Protein AF-A0AAU2MK43-F1 (afdb_monomer_lite)

Secondary structure (DSSP, 8-state):
------PPPPPGGGS---GGGS-TTS-----PPPPPPP--------S----

pLDDT: mean 71.85, std 9.72, range [48.5, 86.31]

Sequence (51 aa):
MKENIEYPTPSQAEGERLDEDRDPAEERHPATMRTQPSQAEGERRGEDEET

Foldseek 3Di:
DDPPPPPPDPDPPPPDDDPVRDDPPDDDDDPDDDDDPDPPPPPPVDDDPDD

Structure (mmCIF, N/CA/C/O backbone):
data_AF-A0AAU2MK43-F1
#
_entry.id   AF-A0AAU2MK43-F1
#
loop_
_atom_site.group_PDB
_atom_site.id
_atom_site.type_symbol
_atom_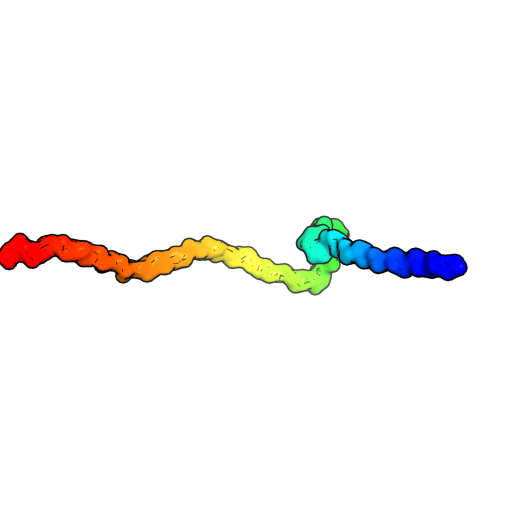site.label_atom_id
_atom_site.label_alt_id
_atom_site.label_comp_id
_atom_site.label_asym_id
_atom_site.label_entity_id
_atom_site.label_seq_id
_atom_site.pdbx_PDB_ins_code
_atom_site.Cartn_x
_atom_site.Cartn_y
_atom_site.Cartn_z
_atom_site.occupancy
_atom_site.B_iso_or_equiv
_atom_site.auth_seq_id
_atom_site.auth_comp_id
_atom_site.auth_asym_id
_atom_site.auth_atom_id
_atom_site.pdbx_PDB_model_num
ATOM 1 N N . MET A 1 1 ? 39.501 23.919 -5.594 1.00 49.28 1 MET A N 1
ATOM 2 C CA . MET A 1 1 ? 38.173 23.658 -6.185 1.00 49.28 1 MET A CA 1
ATOM 3 C C . MET A 1 1 ? 37.478 22.713 -5.224 1.00 49.28 1 MET A C 1
ATOM 5 O O . MET A 1 1 ? 38.083 21.709 -4.881 1.00 49.28 1 MET A O 1
ATOM 9 N N . LYS A 1 2 ? 36.341 23.104 -4.639 1.00 59.72 2 LYS A N 1
ATOM 10 C CA . LYS A 1 2 ? 35.594 22.209 -3.745 1.00 59.72 2 LYS A CA 1
ATOM 11 C C . LYS A 1 2 ? 34.753 21.316 -4.645 1.00 59.72 2 LYS A C 1
ATOM 13 O O . LYS A 1 2 ? 33.944 21.835 -5.399 1.00 59.72 2 LYS A O 1
ATOM 18 N N . GLU A 1 3 ? 35.022 20.020 -4.609 1.00 64.88 3 GLU A N 1
ATOM 19 C CA . GLU A 1 3 ? 34.183 18.999 -5.228 1.00 64.88 3 GLU A CA 1
ATOM 20 C C . GLU A 1 3 ? 32.792 19.136 -4.594 1.00 64.88 3 GLU A C 1
ATOM 22 O O . GLU A 1 3 ? 32.618 18.895 -3.395 1.00 64.88 3 GLU A O 1
ATOM 27 N N . ASN A 1 4 ? 31.815 19.618 -5.357 1.00 65.62 4 ASN A N 1
ATOM 28 C CA . ASN A 1 4 ? 30.421 19.583 -4.950 1.00 65.62 4 ASN A CA 1
ATOM 29 C C . ASN A 1 4 ? 29.996 18.112 -4.981 1.00 65.62 4 ASN A C 1
ATOM 31 O O . ASN A 1 4 ? 29.525 17.629 -6.004 1.00 65.62 4 ASN A O 1
ATOM 35 N N . ILE A 1 5 ? 30.219 17.388 -3.880 1.00 69.06 5 ILE A N 1
ATOM 36 C CA . ILE A 1 5 ? 29.675 16.043 -3.692 1.00 69.06 5 ILE A CA 1
ATOM 37 C C . ILE A 1 5 ? 28.167 16.224 -3.540 1.00 69.06 5 ILE A C 1
ATOM 39 O O . ILE A 1 5 ? 27.650 16.473 -2.451 1.00 69.06 5 ILE A O 1
ATOM 43 N N . GLU A 1 6 ? 27.479 16.215 -4.673 1.00 72.00 6 GLU A N 1
ATOM 44 C CA . GLU A 1 6 ? 26.032 16.223 -4.748 1.00 72.00 6 GLU A CA 1
ATOM 45 C C . GLU A 1 6 ? 25.567 14.884 -4.173 1.00 72.00 6 GLU A C 1
ATOM 47 O O . GLU A 1 6 ? 25.738 13.832 -4.787 1.00 72.00 6 GLU A O 1
ATOM 52 N N . TYR A 1 7 ? 25.084 14.898 -2.928 1.00 68.19 7 TYR A N 1
ATOM 53 C CA . TYR A 1 7 ? 24.459 13.716 -2.350 1.00 68.19 7 TYR A CA 1
ATOM 54 C C . TYR A 1 7 ? 23.252 13.389 -3.229 1.00 68.19 7 TYR A C 1
ATOM 56 O O . TYR A 1 7 ? 22.368 14.245 -3.350 1.00 68.19 7 TYR A O 1
ATOM 64 N N . PRO A 1 8 ? 23.205 12.208 -3.870 1.00 72.00 8 PRO A N 1
ATOM 65 C CA . PRO A 1 8 ? 22.071 11.859 -4.705 1.00 72.00 8 PRO A CA 1
ATOM 66 C C . PRO A 1 8 ? 20.818 11.924 -3.835 1.00 72.00 8 PRO A C 1
ATOM 68 O O . PRO A 1 8 ? 20.763 11.328 -2.756 1.00 72.00 8 PRO A O 1
ATOM 71 N N . THR A 1 9 ? 19.834 12.707 -4.274 1.00 74.06 9 THR A N 1
ATOM 72 C CA . THR A 1 9 ? 18.532 12.720 -3.612 1.00 74.06 9 THR A CA 1
ATOM 73 C C . THR A 1 9 ? 17.953 11.306 -3.693 1.00 74.06 9 THR A C 1
ATOM 75 O O . THR A 1 9 ? 18.079 10.662 -4.739 1.00 74.06 9 THR A O 1
ATOM 78 N N . PRO A 1 10 ? 17.392 10.767 -2.595 1.00 74.19 10 PRO A N 1
ATOM 79 C CA . PRO A 1 10 ? 16.835 9.424 -2.617 1.00 74.19 10 PRO A CA 1
ATOM 80 C C . PRO A 1 10 ? 15.755 9.348 -3.698 1.00 74.19 10 PRO A C 1
ATOM 82 O O . PRO A 1 10 ? 14.901 10.232 -3.799 1.00 74.19 10 PRO A O 1
ATOM 85 N N . SER A 1 11 ? 15.831 8.310 -4.532 1.00 66.06 11 SER A N 1
ATOM 86 C CA . SER A 1 11 ? 14.877 8.097 -5.617 1.00 66.06 11 SER A CA 1
ATOM 87 C C . SER A 1 11 ? 13.472 7.935 -5.038 1.00 66.06 11 SER A C 1
ATOM 89 O O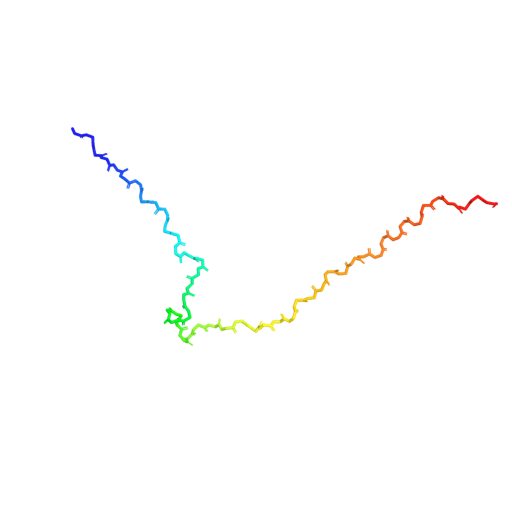 . SER A 1 11 ? 13.245 7.093 -4.175 1.00 66.06 11 SER A O 1
ATOM 91 N N . GLN A 1 12 ? 12.517 8.729 -5.521 1.00 68.38 12 GLN A N 1
ATOM 92 C CA . GLN A 1 12 ? 11.115 8.671 -5.085 1.00 68.38 12 GLN A CA 1
ATOM 93 C C . GLN A 1 12 ? 10.364 7.439 -5.626 1.00 68.38 12 GLN A C 1
ATOM 95 O O . GLN A 1 12 ? 9.203 7.229 -5.290 1.00 68.38 12 GLN A O 1
ATOM 100 N N . ALA A 1 13 ? 11.008 6.625 -6.466 1.00 65.25 13 ALA A N 1
ATOM 101 C CA . ALA A 1 13 ? 10.361 5.560 -7.230 1.00 65.25 13 ALA A CA 1
ATOM 102 C C . ALA A 1 13 ? 10.090 4.257 -6.445 1.00 65.25 13 ALA A C 1
ATOM 104 O O . ALA A 1 13 ? 9.604 3.296 -7.029 1.00 65.25 13 ALA A O 1
ATOM 105 N N . GLU A 1 14 ? 10.388 4.183 -5.144 1.00 61.34 14 GLU A N 1
ATOM 106 C CA . GLU A 1 14 ? 10.238 2.934 -4.372 1.00 61.34 14 GLU A CA 1
ATOM 107 C C . GLU A 1 14 ? 8.779 2.555 -4.041 1.00 61.34 14 GLU A C 1
ATOM 109 O O . GLU A 1 14 ? 8.533 1.464 -3.532 1.00 61.34 14 GLU A O 1
ATOM 114 N N . GLY A 1 15 ? 7.807 3.438 -4.301 1.00 66.75 15 GLY A N 1
ATOM 115 C CA . GLY A 1 15 ? 6.439 3.283 -3.789 1.00 66.75 15 GLY A CA 1
ATOM 116 C C . GLY A 1 15 ? 5.413 2.714 -4.770 1.00 66.75 15 GLY A C 1
ATOM 117 O O . GLY A 1 15 ? 4.618 1.856 -4.390 1.00 66.75 15 GLY A O 1
ATOM 118 N N . GLU A 1 16 ? 5.411 3.178 -6.022 1.00 66.00 16 GLU A N 1
ATOM 119 C CA . GLU A 1 16 ? 4.371 2.840 -7.000 1.00 66.00 16 GLU A CA 1
ATOM 120 C C . GLU A 1 16 ? 5.019 2.426 -8.319 1.00 66.00 16 GLU A C 1
ATOM 122 O O . GLU A 1 16 ? 5.516 3.256 -9.077 1.00 66.00 16 GLU A O 1
ATOM 127 N N . ARG A 1 17 ? 5.037 1.117 -8.587 1.00 71.81 17 ARG A N 1
ATOM 128 C CA . ARG A 1 17 ? 5.317 0.614 -9.933 1.00 71.81 17 ARG A CA 1
ATOM 129 C C . ARG A 1 17 ? 4.019 0.639 -10.718 1.00 71.81 17 ARG A C 1
ATOM 131 O O . ARG A 1 17 ? 2.998 0.172 -10.213 1.00 71.81 17 ARG A O 1
ATOM 138 N N . LEU A 1 18 ? 4.078 1.178 -11.932 1.00 78.94 18 LEU A N 1
ATOM 139 C CA . LEU A 1 18 ? 2.993 1.037 -12.892 1.00 78.94 18 LEU A CA 1
ATOM 140 C C . LEU A 1 18 ? 2.746 -0.457 -13.135 1.00 78.94 18 LEU A C 1
ATOM 142 O O . LEU A 1 18 ? 3.681 -1.261 -13.079 1.00 78.94 18 LEU A O 1
ATOM 146 N N . ASP A 1 19 ? 1.496 -0.838 -13.392 1.00 77.75 19 ASP A N 1
ATOM 147 C CA . ASP A 1 19 ? 1.163 -2.241 -13.659 1.00 77.75 19 ASP A CA 1
ATOM 148 C C . ASP A 1 19 ? 1.922 -2.767 -14.895 1.00 77.75 19 ASP A C 1
ATOM 150 O O . ASP A 1 19 ? 2.236 -3.955 -14.962 1.00 77.75 19 ASP A O 1
ATOM 154 N N . GLU A 1 20 ? 2.280 -1.884 -15.832 1.00 78.12 20 GLU A N 1
ATOM 155 C CA . GLU A 1 20 ? 3.105 -2.168 -17.010 1.00 78.12 20 GLU A CA 1
ATOM 156 C C . GLU A 1 20 ? 4.573 -2.496 -16.683 1.00 78.12 20 GLU A C 1
ATOM 158 O O . GLU A 1 20 ? 5.198 -3.269 -17.408 1.00 78.12 20 GLU A O 1
ATOM 163 N N . ASP A 1 21 ? 5.110 -1.940 -15.593 1.00 76.50 21 ASP A N 1
ATOM 164 C CA . ASP A 1 21 ? 6.497 -2.142 -15.140 1.00 76.50 21 ASP A CA 1
ATOM 165 C 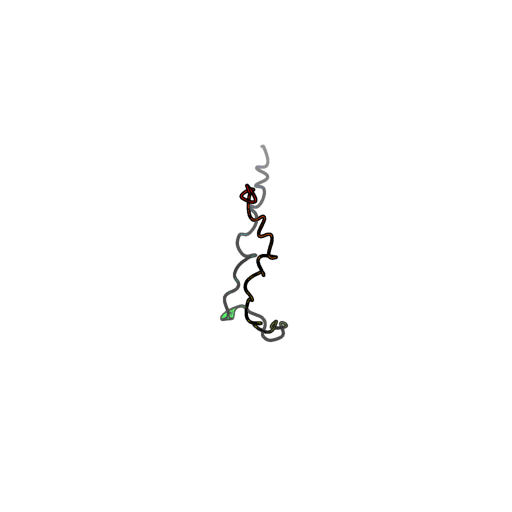C . ASP A 1 21 ? 6.618 -3.299 -14.130 1.00 76.50 21 ASP A C 1
ATOM 167 O O . ASP A 1 21 ? 7.701 -3.592 -13.607 1.00 76.50 21 ASP A O 1
ATOM 171 N N . ARG A 1 22 ? 5.495 -3.949 -13.809 1.00 77.88 22 ARG A N 1
ATOM 172 C CA . ARG A 1 22 ? 5.441 -5.056 -12.859 1.00 77.88 22 ARG A CA 1
ATOM 173 C C . ARG A 1 22 ? 5.914 -6.349 -13.516 1.00 77.88 22 ARG A C 1
ATOM 175 O O . ARG A 1 22 ? 5.386 -6.769 -14.542 1.00 77.88 22 ARG A O 1
ATOM 182 N N . ASP A 1 23 ? 6.860 -7.030 -12.875 1.00 82.50 23 ASP A N 1
ATOM 183 C CA . ASP A 1 23 ? 7.294 -8.353 -13.319 1.00 82.50 23 ASP A CA 1
ATOM 184 C C . ASP A 1 23 ? 6.133 -9.363 -13.153 1.00 82.50 23 ASP A C 1
ATOM 186 O O . ASP A 1 23 ? 5.612 -9.532 -12.044 1.00 82.50 23 ASP A O 1
ATOM 190 N N . PRO A 1 24 ? 5.691 -10.042 -14.231 1.00 78.19 24 PRO A N 1
ATOM 191 C CA . PRO A 1 24 ? 4.593 -11.006 -14.171 1.00 78.19 24 PRO A CA 1
ATOM 192 C C . PRO A 1 24 ? 4.907 -12.246 -13.321 1.00 78.19 24 PRO A C 1
ATOM 194 O O . PRO A 1 24 ? 3.982 -12.976 -12.960 1.00 78.19 24 PRO A O 1
ATOM 197 N N . ALA A 1 25 ? 6.181 -12.503 -13.012 1.00 84.50 25 ALA A N 1
ATOM 198 C CA . ALA A 1 25 ? 6.614 -13.585 -12.133 1.00 84.50 25 ALA A CA 1
ATOM 199 C C . ALA A 1 25 ? 6.524 -13.226 -10.639 1.00 84.50 25 ALA A C 1
ATOM 201 O O . ALA A 1 25 ? 6.750 -14.091 -9.791 1.00 84.50 25 ALA A O 1
ATOM 202 N N . GLU A 1 26 ? 6.192 -11.981 -10.291 1.00 83.19 26 GLU A N 1
ATOM 203 C CA . GLU A 1 26 ? 6.057 -11.583 -8.894 1.00 83.19 26 GLU A CA 1
ATOM 204 C C . GLU A 1 26 ? 4.828 -12.173 -8.212 1.00 83.19 26 GLU A C 1
ATOM 206 O O . GLU A 1 26 ? 3.709 -12.176 -8.735 1.00 83.19 26 GLU A O 1
ATOM 211 N N . GLU A 1 27 ? 5.031 -12.602 -6.968 1.00 79.56 27 GLU A N 1
ATOM 212 C CA . GLU A 1 27 ? 3.976 -13.150 -6.135 1.00 79.56 27 GLU A CA 1
ATOM 213 C C . GLU A 1 27 ? 2.901 -12.088 -5.844 1.00 79.56 27 GLU A C 1
ATOM 215 O O . GLU A 1 27 ? 3.141 -11.045 -5.229 1.00 79.56 27 GLU A O 1
ATOM 220 N N . ARG A 1 28 ? 1.671 -12.351 -6.298 1.00 80.19 28 ARG A N 1
ATOM 221 C CA . ARG A 1 28 ? 0.501 -11.534 -5.970 1.00 80.19 28 ARG A CA 1
ATOM 222 C C . ARG A 1 28 ? -0.127 -12.041 -4.682 1.00 80.19 28 ARG A C 1
ATOM 224 O O . ARG A 1 28 ? -0.785 -13.079 -4.682 1.00 80.19 28 ARG A O 1
ATOM 231 N N . HIS A 1 29 ? 0.004 -11.273 -3.605 1.00 83.19 29 HIS A N 1
ATOM 232 C CA . HIS A 1 29 ? -0.735 -11.569 -2.383 1.00 83.19 29 HIS A CA 1
ATOM 233 C C . HIS A 1 29 ? -2.252 -11.514 -2.636 1.00 83.19 29 HIS A C 1
ATOM 235 O O . HIS A 1 29 ? -2.732 -10.617 -3.343 1.00 83.19 29 HIS A O 1
ATOM 241 N N . PRO A 1 30 ? -3.024 -12.459 -2.075 1.00 83.25 30 PRO A N 1
ATOM 242 C CA . PRO A 1 30 ? -4.471 -12.453 -2.209 1.00 83.25 30 PRO A CA 1
ATOM 243 C C . PRO A 1 30 ? -5.057 -11.211 -1.533 1.00 83.25 30 PRO A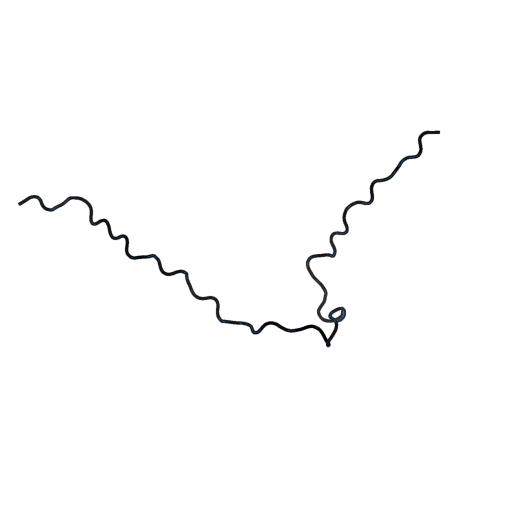 C 1
ATOM 245 O O . PRO A 1 30 ? -4.679 -10.853 -0.418 1.00 83.25 30 PRO A O 1
ATOM 248 N N . ALA A 1 31 ? -6.022 -10.574 -2.198 1.00 83.19 31 ALA A N 1
ATOM 249 C CA . ALA A 1 31 ? -6.790 -9.480 -1.621 1.00 83.19 31 ALA A CA 1
ATOM 250 C C . ALA A 1 31 ? -7.769 -10.046 -0.582 1.00 83.19 31 ALA A C 1
ATOM 252 O O . ALA A 1 31 ? -8.904 -10.403 -0.899 1.00 83.19 31 ALA A O 1
ATOM 253 N N . THR A 1 32 ? -7.317 -10.187 0.661 1.00 84.31 32 THR A N 1
ATOM 254 C CA . THR A 1 32 ? -8.200 -10.536 1.774 1.00 84.31 32 THR A CA 1
ATOM 255 C C . THR A 1 32 ? -9.084 -9.337 2.114 1.00 84.31 32 THR A C 1
ATOM 257 O O . THR A 1 32 ? -8.654 -8.182 2.063 1.00 84.31 32 THR A O 1
ATOM 260 N N . MET A 1 33 ? -10.357 -9.591 2.434 1.00 86.31 33 MET A N 1
ATOM 261 C CA . MET A 1 33 ? -11.247 -8.524 2.891 1.00 86.31 33 MET A CA 1
ATOM 262 C C . MET A 1 33 ? -10.691 -7.930 4.187 1.00 86.31 33 MET A C 1
ATOM 264 O O . MET A 1 33 ? -10.438 -8.656 5.149 1.00 86.31 33 MET A O 1
ATOM 268 N N . ARG A 1 34 ? -10.515 -6.604 4.225 1.00 84.44 34 ARG A N 1
ATOM 269 C CA . ARG A 1 34 ? -10.144 -5.903 5.459 1.00 84.44 34 ARG A CA 1
ATOM 270 C C . ARG A 1 34 ? -11.308 -6.023 6.438 1.00 84.44 34 ARG A C 1
ATOM 272 O O . ARG A 1 34 ? -12.410 -5.563 6.146 1.00 84.44 34 ARG A O 1
ATOM 279 N N . THR A 1 35 ? -11.071 -6.628 7.592 1.00 84.25 35 THR A N 1
ATOM 280 C CA . THR A 1 35 ? -12.047 -6.669 8.683 1.00 84.25 35 THR A CA 1
ATOM 281 C C . THR A 1 35 ? -11.933 -5.403 9.526 1.00 84.25 35 THR A C 1
ATOM 283 O O . THR A 1 35 ? -10.841 -4.856 9.688 1.00 84.25 35 THR A O 1
ATOM 286 N N . GLN A 1 36 ? -13.048 -4.934 10.088 1.00 84.06 36 GLN A N 1
ATOM 287 C CA . GLN A 1 36 ? -12.994 -3.907 11.129 1.00 84.06 36 GLN A CA 1
ATOM 288 C C . GLN A 1 36 ? -12.353 -4.509 12.387 1.00 84.06 36 GLN A C 1
ATOM 290 O O . GLN A 1 36 ? -12.673 -5.653 12.7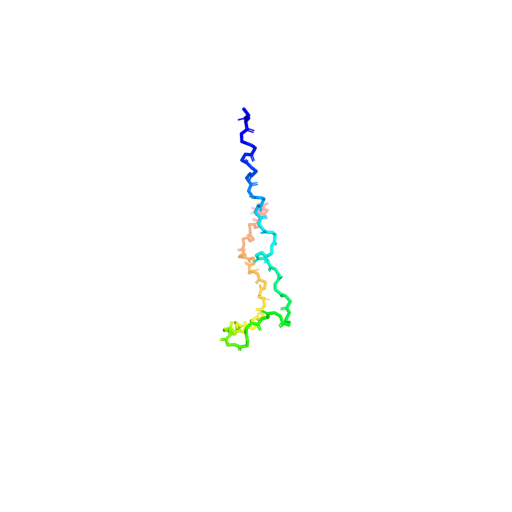26 1.00 84.06 36 GLN A O 1
ATOM 295 N N . PRO A 1 37 ? -11.454 -3.791 13.082 1.00 81.00 37 PRO A N 1
ATOM 296 C CA . PRO A 1 37 ? -10.998 -4.236 14.391 1.00 81.00 37 PRO A CA 1
ATOM 297 C C . PRO A 1 37 ? -12.210 -4.309 15.330 1.00 81.00 37 PRO A C 1
ATOM 299 O O . PRO A 1 37 ? -13.005 -3.371 15.389 1.00 81.00 37 PRO A O 1
ATOM 302 N N . SER A 1 38 ? -12.372 -5.412 16.064 1.00 76.38 38 SER A N 1
ATOM 303 C CA . SER A 1 38 ? -13.385 -5.478 17.118 1.00 76.38 38 SER A CA 1
ATOM 304 C C . SER A 1 38 ? -13.021 -4.464 18.200 1.00 76.38 38 SER A C 1
ATOM 306 O O . SER A 1 38 ? -11.929 -4.542 18.768 1.00 76.38 38 SER A O 1
ATOM 308 N N . GLN A 1 39 ? -13.923 -3.534 18.511 1.00 78.94 39 GLN A N 1
ATOM 309 C CA . GLN A 1 39 ? -13.864 -2.831 19.789 1.00 78.94 39 GLN A CA 1
ATOM 310 C C . GLN A 1 39 ? -14.113 -3.907 20.844 1.00 78.94 39 GLN A C 1
ATOM 312 O O . GLN A 1 39 ? -15.212 -4.452 20.907 1.00 78.94 39 GLN A O 1
ATOM 317 N N . ALA A 1 40 ? -13.087 -4.302 21.597 1.00 74.31 40 ALA A N 1
ATOM 318 C CA . ALA A 1 40 ? -13.322 -5.129 22.769 1.00 74.31 40 ALA A CA 1
ATOM 319 C C . ALA A 1 40 ? -14.333 -4.369 23.638 1.00 74.31 40 ALA A C 1
ATOM 321 O O . ALA A 1 40 ? -14.102 -3.193 23.926 1.00 74.31 40 ALA A O 1
ATOM 322 N N . GLU A 1 41 ? -15.460 -5.006 23.969 1.00 64.31 41 GLU A N 1
ATOM 323 C CA . GLU A 1 41 ? -16.497 -4.476 24.856 1.00 64.31 41 GLU A CA 1
ATOM 324 C C . GLU A 1 41 ? -15.879 -4.141 26.217 1.00 64.31 41 GLU A C 1
ATOM 326 O O . GLU A 1 41 ? -15.874 -4.925 27.160 1.00 64.31 41 GLU A O 1
ATOM 331 N N . GLY A 1 42 ? -15.312 -2.948 26.311 1.00 66.12 42 GLY A N 1
ATOM 332 C CA . GLY A 1 42 ? -15.027 -2.264 27.551 1.00 66.12 42 GLY A CA 1
ATOM 333 C C . GLY A 1 42 ? -16.166 -1.303 27.835 1.00 66.12 42 GLY A C 1
ATOM 334 O O . GLY A 1 42 ? -15.918 -0.108 27.991 1.00 66.12 42 GLY A O 1
ATOM 335 N N . GLU A 1 43 ? -17.410 -1.794 27.870 1.00 64.38 43 GLU A N 1
ATOM 336 C CA . GLU A 1 43 ? -18.494 -1.074 28.536 1.00 64.38 43 GLU A CA 1
ATOM 337 C C . GLU A 1 43 ? -18.128 -0.976 30.024 1.00 64.38 43 GLU A C 1
ATOM 339 O O . GLU A 1 43 ? -18.567 -1.771 30.851 1.00 64.38 43 GLU A O 1
ATOM 344 N N . ARG A 1 44 ? -17.319 0.014 30.412 1.00 66.75 44 ARG A N 1
ATOM 345 C CA . ARG A 1 44 ? -17.425 0.528 31.775 1.00 66.75 44 ARG A CA 1
ATOM 346 C C . ARG A 1 44 ? -18.731 1.303 31.810 1.00 66.75 44 ARG A C 1
ATOM 348 O O . ARG A 1 44 ? -18.744 2.495 31.515 1.00 66.75 44 ARG A O 1
ATOM 355 N N . ARG A 1 45 ? -19.831 0.606 32.108 1.00 64.81 45 ARG A N 1
ATOM 356 C CA . ARG A 1 45 ? -21.038 1.263 32.610 1.00 64.81 45 ARG A CA 1
ATOM 357 C C . ARG A 1 45 ? -20.589 2.038 33.843 1.00 64.81 45 ARG A C 1
ATOM 359 O O . ARG A 1 45 ? -20.093 1.442 34.796 1.00 64.81 45 ARG A O 1
ATOM 366 N N . GLY A 1 46 ? -20.591 3.362 33.720 1.00 59.34 46 GLY A N 1
ATOM 367 C CA . GLY A 1 46 ? -20.309 4.250 34.833 1.00 59.34 46 GLY A CA 1
ATOM 368 C C . GLY A 1 46 ? -21.322 3.988 35.938 1.00 59.34 46 GLY A C 1
ATOM 369 O O . GLY A 1 46 ? -22.487 3.739 35.650 1.00 59.34 46 GLY A O 1
ATOM 370 N N . GLU A 1 47 ? -20.802 3.949 37.161 1.00 61.81 47 GLU A N 1
ATOM 371 C CA . GLU A 1 47 ? -21.435 4.404 38.400 1.00 61.81 47 GLU A CA 1
ATOM 372 C C . GLU A 1 47 ? -22.864 4.937 38.215 1.00 61.81 47 GLU A C 1
ATOM 374 O O . GLU A 1 47 ? -23.018 6.105 37.907 1.00 61.81 47 GLU A O 1
ATOM 379 N N . ASP A 1 48 ? -23.873 4.083 38.390 1.00 59.72 48 ASP A N 1
ATOM 380 C CA . ASP A 1 48 ? -25.272 4.455 38.669 1.00 59.72 48 ASP A CA 1
ATOM 381 C C . ASP A 1 48 ? -26.008 3.221 39.249 1.00 59.72 48 ASP A C 1
ATOM 383 O O . ASP A 1 48 ? -27.104 2.850 38.836 1.00 59.72 48 ASP A O 1
ATOM 387 N N . GLU A 1 49 ? -25.377 2.534 40.209 1.00 58.28 4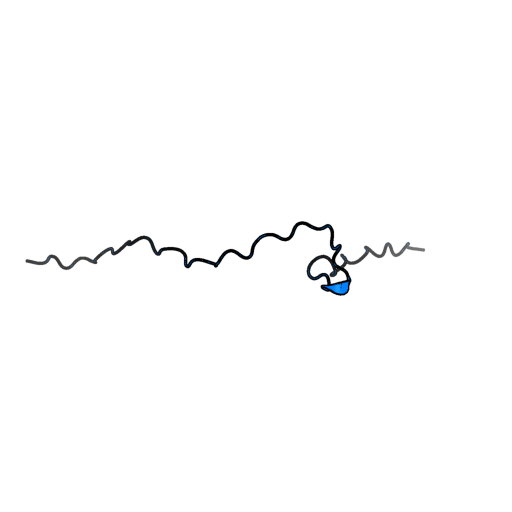9 GLU A N 1
ATOM 388 C CA . GLU A 1 49 ? -26.082 1.659 41.159 1.00 58.28 49 GLU A CA 1
ATOM 389 C C . GLU A 1 49 ? -26.178 2.409 42.496 1.00 58.28 49 GLU A C 1
ATOM 391 O O . GLU A 1 49 ? -25.563 2.056 43.499 1.00 58.28 49 GLU A O 1
ATOM 396 N N . GLU A 1 50 ? -26.896 3.535 42.467 1.00 54.59 50 GLU A N 1
ATOM 397 C CA . GLU A 1 50 ? -27.505 4.145 43.648 1.00 54.59 50 GLU A CA 1
ATOM 398 C C . GLU A 1 50 ? -28.919 3.566 43.785 1.00 54.59 50 GLU A C 1
ATOM 400 O O . GLU A 1 50 ? -29.845 4.070 43.156 1.00 54.59 50 GLU A O 1
ATOM 405 N N . THR A 1 51 ? -29.073 2.509 44.590 1.00 48.50 51 THR A N 1
ATOM 406 C CA . THR A 1 51 ? -30.284 2.208 45.387 1.00 48.50 51 THR A CA 1
ATOM 407 C C . THR A 1 51 ? -29.949 1.267 46.532 1.00 48.50 51 THR A C 1
ATOM 409 O O . THR A 1 51 ? -29.335 0.215 46.247 1.00 48.50 51 THR A O 1
#

Radius of gyration: 26.97 Å; chains: 1; bounding box: 68×37×62 Å